Protein AF-A0A1L7NQ13-F1 (afdb_monomer_lite)

Organism: Pseudomonas putida (NCBI:txid303)

pLDDT: mean 78.04, std 18.19, range [37.75, 93.88]

Structure (mmCIF, N/CA/C/O backbone):
data_AF-A0A1L7NQ13-F1
#
_entry.id   AF-A0A1L7NQ13-F1
#
loop_
_atom_site.group_PDB
_atom_site.id
_atom_site.type_symbol
_atom_site.label_atom_id
_atom_site.label_alt_id
_atom_site.label_comp_id
_atom_site.label_asym_id
_atom_site.label_entity_id
_atom_site.label_seq_id
_atom_site.pdbx_PDB_ins_code
_atom_site.Cartn_x
_atom_site.Cartn_y
_atom_site.Cartn_z
_atom_site.occupancy
_atom_site.B_iso_or_equiv
_atom_site.auth_seq_id
_atom_site.auth_comp_id
_atom_site.auth_asym_id
_atom_site.auth_atom_id
_atom_site.pdbx_PDB_model_num
ATOM 1 N N . MET A 1 1 ? 0.784 -1.367 17.337 1.00 56.69 1 MET A N 1
ATOM 2 C CA . MET A 1 1 ? 1.179 -2.600 16.605 1.00 56.69 1 MET A CA 1
ATOM 3 C C . MET A 1 1 ? 1.516 -2.236 15.165 1.00 56.69 1 MET A C 1
ATOM 5 O O . MET A 1 1 ? 0.683 -1.662 14.476 1.00 56.69 1 MET A O 1
ATOM 9 N N . LYS A 1 2 ? 2.745 -2.516 14.724 1.00 49.97 2 LYS A N 1
ATOM 10 C CA . LYS A 1 2 ? 3.232 -2.277 13.360 1.00 49.97 2 LYS A CA 1
ATOM 11 C C . LYS A 1 2 ? 3.310 -3.616 12.632 1.00 49.97 2 LYS A C 1
ATOM 13 O O . LYS A 1 2 ? 3.908 -4.554 13.156 1.00 49.97 2 LYS A O 1
ATOM 18 N N . ILE A 1 3 ? 2.688 -3.719 11.461 1.00 56.12 3 ILE A N 1
ATOM 19 C CA . ILE A 1 3 ? 2.759 -4.917 10.623 1.00 56.12 3 ILE A CA 1
ATOM 20 C C . ILE A 1 3 ? 3.584 -4.559 9.387 1.00 56.12 3 ILE A C 1
ATOM 22 O O . ILE A 1 3 ? 3.228 -3.651 8.637 1.00 56.12 3 ILE A O 1
ATOM 26 N N . ILE A 1 4 ? 4.719 -5.235 9.219 1.00 54.50 4 ILE A N 1
ATOM 27 C CA . ILE A 1 4 ? 5.651 -5.012 8.110 1.00 54.50 4 ILE A CA 1
ATOM 28 C C . ILE A 1 4 ? 5.517 -6.185 7.147 1.00 54.50 4 ILE A C 1
ATOM 30 O O . ILE A 1 4 ? 5.683 -7.334 7.566 1.00 54.50 4 ILE A O 1
ATOM 34 N N . PHE A 1 5 ? 5.228 -5.892 5.882 1.00 51.22 5 PHE A N 1
ATOM 35 C CA . PHE A 1 5 ? 5.173 -6.878 4.811 1.00 51.22 5 PHE A CA 1
ATOM 36 C C . PHE A 1 5 ? 6.361 -6.672 3.876 1.00 51.22 5 PHE A C 1
ATOM 38 O O . PHE A 1 5 ? 6.572 -5.579 3.361 1.00 51.22 5 PHE A O 1
ATOM 45 N N . ASP A 1 6 ? 7.137 -7.732 3.685 1.00 49.09 6 ASP A N 1
ATOM 46 C CA . ASP A 1 6 ? 8.403 -7.718 2.942 1.00 49.09 6 ASP A CA 1
ATOM 47 C C . ASP A 1 6 ? 8.366 -8.737 1.792 1.00 49.09 6 ASP A C 1
ATOM 49 O O . ASP A 1 6 ? 9.180 -9.657 1.740 1.00 49.09 6 ASP A O 1
ATOM 53 N N . GLY A 1 7 ? 7.306 -8.677 0.970 1.00 43.16 7 GLY A N 1
ATOM 54 C CA . GLY A 1 7 ? 7.036 -9.545 -0.196 1.00 43.16 7 GLY A CA 1
ATOM 55 C C . GLY A 1 7 ? 6.791 -11.041 0.093 1.00 43.16 7 GLY A C 1
ATOM 56 O O . GLY A 1 7 ? 5.962 -11.678 -0.543 1.00 43.16 7 GLY A O 1
ATOM 57 N N . THR A 1 8 ? 7.464 -11.604 1.094 1.00 37.75 8 THR A N 1
ATOM 58 C CA . THR A 1 8 ? 7.494 -13.024 1.481 1.00 37.75 8 THR A CA 1
ATOM 59 C C . THR A 1 8 ? 7.168 -13.240 2.958 1.00 37.75 8 THR A C 1
ATOM 61 O O . THR A 1 8 ? 6.809 -14.344 3.367 1.00 37.75 8 THR A O 1
ATOM 64 N N . HIS A 1 9 ? 7.265 -12.192 3.781 1.00 45.12 9 HIS A N 1
ATOM 65 C CA . HIS A 1 9 ? 7.131 -12.296 5.230 1.00 45.12 9 HIS A CA 1
ATOM 66 C C . HIS A 1 9 ? 6.214 -11.216 5.801 1.00 45.12 9 HIS A C 1
ATOM 68 O O . HIS A 1 9 ? 6.361 -10.035 5.497 1.00 45.12 9 HIS A O 1
ATOM 74 N N . VAL A 1 10 ? 5.315 -11.634 6.696 1.00 51.03 10 VAL A N 1
ATOM 75 C CA . VAL A 1 10 ? 4.546 -10.748 7.577 1.00 51.03 10 VAL A CA 1
ATOM 76 C C . VAL A 1 10 ? 5.259 -10.696 8.925 1.00 51.03 10 VAL A C 1
ATOM 78 O O . VAL A 1 10 ? 5.390 -11.724 9.593 1.00 51.03 10 VAL A O 1
ATOM 81 N N . ARG A 1 11 ? 5.742 -9.523 9.341 1.00 56.38 11 ARG A N 1
ATOM 82 C CA . ARG A 1 11 ? 6.351 -9.316 10.664 1.00 56.38 11 ARG A CA 1
ATOM 83 C C . ARG A 1 11 ? 5.426 -8.463 11.526 1.00 56.38 11 ARG A C 1
ATOM 85 O O . ARG A 1 11 ? 5.058 -7.358 11.138 1.00 56.38 11 ARG A O 1
ATOM 92 N N . HIS A 1 12 ? 5.084 -8.958 12.713 1.00 54.91 12 HIS A N 1
ATOM 93 C CA . HIS A 1 12 ? 4.284 -8.230 13.695 1.00 54.91 12 HIS A CA 1
ATOM 94 C C . HIS A 1 12 ? 5.189 -7.648 14.785 1.00 54.91 12 HIS A C 1
ATOM 96 O O . HIS A 1 12 ? 5.801 -8.384 15.558 1.00 54.91 12 HIS A O 1
ATOM 102 N N . VAL A 1 13 ? 5.244 -6.322 14.880 1.00 57.75 13 VAL A N 1
ATOM 103 C CA . VAL A 1 13 ? 5.938 -5.606 15.955 1.00 57.75 13 VAL A CA 1
ATOM 104 C C . VAL A 1 13 ? 4.882 -5.020 16.894 1.00 57.75 13 VAL A C 1
ATOM 106 O O . VAL A 1 13 ? 4.166 -4.077 16.551 1.00 57.75 13 VAL A O 1
ATOM 109 N N . GLY A 1 14 ? 4.725 -5.630 18.067 1.00 53.88 14 GLY A N 1
ATOM 110 C CA . GLY A 1 14 ? 3.921 -5.076 19.160 1.00 53.88 14 GLY A CA 1
ATOM 111 C C . GLY A 1 14 ? 4.776 -4.243 20.115 1.00 53.88 14 GLY A C 1
ATOM 112 O O . GLY A 1 14 ? 6.001 -4.256 20.020 1.00 53.88 14 GLY A O 1
ATOM 113 N N . ASP A 1 15 ? 4.140 -3.602 21.096 1.00 48.09 15 ASP A N 1
ATOM 114 C CA . ASP A 1 15 ? 4.805 -2.735 22.091 1.00 48.09 15 ASP A CA 1
ATOM 115 C C . ASP A 1 15 ? 5.790 -3.486 23.016 1.00 48.09 15 ASP A C 1
ATOM 117 O O . ASP A 1 15 ? 6.485 -2.881 23.822 1.00 48.09 15 ASP A O 1
ATOM 121 N N . LYS A 1 16 ? 5.871 -4.821 22.899 1.00 50.88 16 LYS A N 1
ATOM 122 C CA . LYS A 1 16 ? 6.767 -5.706 23.664 1.00 50.88 16 LYS A CA 1
ATOM 123 C C . LYS A 1 16 ? 7.814 -6.430 22.796 1.00 50.88 16 LYS A C 1
ATOM 125 O O . LYS A 1 16 ? 8.285 -7.495 23.180 1.00 50.88 16 LYS A O 1
ATOM 130 N N . GLY A 1 17 ? 8.166 -5.888 21.627 1.00 46.59 17 GLY A N 1
ATOM 131 C CA . GLY A 1 17 ? 9.194 -6.456 20.742 1.00 46.59 17 GLY A CA 1
ATOM 132 C C . GLY A 1 17 ? 8.671 -7.474 19.712 1.00 46.59 17 GLY A C 1
ATOM 133 O O . GLY A 1 17 ? 7.453 -7.656 19.577 1.00 46.59 17 GLY A O 1
ATOM 134 N N . PRO A 1 18 ? 9.571 -8.107 18.929 1.00 44.25 18 PRO A N 1
ATOM 135 C CA . PRO A 1 18 ? 9.199 -9.016 17.849 1.00 44.25 18 PRO A CA 1
ATOM 136 C C . PRO A 1 18 ? 8.619 -10.307 18.433 1.00 44.25 18 PRO A C 1
ATOM 138 O O . PRO A 1 18 ? 9.339 -11.178 18.917 1.00 44.25 18 PRO A O 1
ATOM 141 N N . ARG A 1 19 ? 7.292 -10.449 18.381 1.00 48.25 19 ARG A N 1
ATOM 142 C CA . ARG A 1 19 ? 6.660 -11.750 18.611 1.00 48.25 19 ARG A CA 1
ATOM 143 C C . ARG A 1 19 ? 6.949 -12.588 17.369 1.00 48.25 19 ARG A C 1
ATOM 145 O O . ARG A 1 19 ? 6.665 -12.139 16.262 1.00 48.25 19 ARG A O 1
ATOM 152 N N . GLY A 1 20 ? 7.596 -13.740 17.559 1.00 43.47 20 GLY A N 1
ATOM 153 C CA . GLY A 1 20 ? 8.048 -14.626 16.482 1.00 43.47 20 GLY A CA 1
ATOM 154 C C . GLY A 1 20 ? 6.932 -15.084 15.536 1.00 43.47 20 GLY A C 1
ATOM 155 O O . GLY A 1 20 ? 5.787 -14.654 15.659 1.00 43.47 20 GLY A O 1
ATOM 156 N N . LYS A 1 21 ? 7.277 -15.979 14.594 1.00 42.53 21 LYS A N 1
ATOM 157 C CA . LYS A 1 21 ? 6.385 -16.609 13.594 1.00 42.53 21 LYS A CA 1
ATOM 158 C C . LYS A 1 21 ? 5.265 -17.439 14.251 1.00 42.53 21 LYS A C 1
ATOM 160 O O . LYS A 1 21 ? 5.200 -18.653 14.116 1.00 42.53 21 LYS A O 1
ATOM 165 N N . LEU A 1 22 ? 4.388 -16.795 15.001 1.00 41.97 22 LEU A N 1
ATOM 166 C CA . LEU A 1 22 ? 3.172 -17.364 15.538 1.00 41.97 22 LEU A CA 1
ATOM 167 C C . LEU A 1 22 ? 2.067 -17.037 14.548 1.00 41.97 22 LEU A C 1
ATOM 169 O O . LEU A 1 22 ? 1.908 -15.886 14.142 1.00 41.97 22 LEU A O 1
ATOM 173 N N . ARG A 1 23 ? 1.281 -18.059 14.204 1.00 43.44 23 ARG A N 1
ATOM 174 C CA . ARG A 1 23 ? -0.083 -17.931 13.682 1.00 43.44 23 ARG A CA 1
ATOM 175 C C . ARG A 1 23 ? -0.944 -17.237 14.749 1.00 43.44 23 ARG A C 1
ATOM 177 O O . ARG A 1 23 ? -1.833 -17.845 15.333 1.00 43.44 23 ARG A O 1
ATOM 184 N N . ALA A 1 24 ? -0.596 -16.003 15.107 1.00 46.22 24 ALA A N 1
ATOM 185 C CA . ALA A 1 24 ? -1.364 -15.193 16.024 1.00 46.22 24 ALA A CA 1
ATOM 186 C C . ALA A 1 24 ? -2.740 -15.026 15.386 1.00 46.22 24 ALA A C 1
ATOM 188 O O . ALA A 1 24 ? -2.822 -14.692 14.201 1.00 46.22 24 ALA A O 1
ATOM 189 N N . GLN A 1 25 ? -3.800 -15.307 16.149 1.00 50.31 25 GLN A N 1
ATOM 190 C CA . GLN A 1 25 ? -5.154 -14.981 15.717 1.00 50.31 25 GLN A CA 1
ATOM 191 C C . GLN A 1 25 ? -5.137 -13.535 15.229 1.00 50.31 25 GLN A C 1
ATOM 193 O O . GLN A 1 25 ? -4.728 -12.628 15.961 1.00 50.31 25 GLN A O 1
ATOM 198 N N . LEU A 1 26 ? -5.472 -13.357 13.951 1.00 58.09 26 LEU A N 1
ATOM 199 C CA . LEU A 1 26 ? -5.454 -12.048 13.322 1.00 58.09 26 LEU A CA 1
ATOM 200 C C . LEU A 1 26 ? -6.361 -11.124 14.145 1.00 58.09 26 LEU A C 1
ATOM 202 O O . LEU A 1 26 ? -7.425 -11.570 14.584 1.00 58.09 26 LEU A O 1
ATOM 206 N N . PRO A 1 27 ? -5.959 -9.869 14.405 1.00 61.91 27 PRO A N 1
ATOM 207 C CA . PRO A 1 27 ? -6.759 -8.984 15.233 1.00 61.91 27 PRO A CA 1
ATOM 208 C C . PRO A 1 27 ? -8.160 -8.812 14.624 1.00 61.91 27 PRO A C 1
ATOM 210 O O . PRO A 1 27 ? -8.319 -8.167 13.588 1.00 61.91 27 PRO A O 1
ATOM 213 N N . ASN A 1 28 ? -9.180 -9.368 15.286 1.00 67.62 28 ASN A N 1
ATOM 214 C CA . ASN A 1 28 ? -10.591 -9.115 14.963 1.00 67.62 28 ASN A CA 1
ATOM 215 C C . ASN A 1 28 ? -11.071 -7.757 15.491 1.00 67.62 28 ASN A C 1
ATOM 217 O O . ASN A 1 28 ? -12.181 -7.323 15.186 1.00 67.62 28 ASN A O 1
ATOM 221 N N . LYS A 1 29 ? -10.240 -7.070 16.286 1.00 80.56 29 LYS A N 1
ATOM 222 C CA . LYS A 1 29 ? -10.518 -5.714 16.746 1.00 80.56 29 LYS A CA 1
ATOM 223 C C . LYS A 1 29 ? -10.552 -4.784 15.535 1.00 80.56 29 LYS A C 1
ATOM 225 O O . LYS A 1 29 ? -9.568 -4.679 14.805 1.00 80.56 29 LYS A O 1
ATOM 230 N N . ARG A 1 30 ? -11.681 -4.102 15.351 1.00 88.50 30 ARG A N 1
ATOM 231 C CA . ARG A 1 30 ? -11.813 -3.050 14.345 1.00 88.50 30 ARG A CA 1
ATOM 232 C C . ARG A 1 30 ? -11.109 -1.799 14.856 1.00 88.50 30 ARG A C 1
ATOM 234 O O . ARG A 1 30 ? -11.379 -1.349 15.967 1.00 88.50 30 ARG A O 1
ATOM 241 N N . VAL A 1 31 ? -10.182 -1.280 14.064 1.00 87.31 31 VAL A N 1
ATOM 242 C CA . VAL A 1 31 ? -9.331 -0.127 14.395 1.00 87.31 31 VAL A CA 1
ATOM 243 C C . VAL A 1 31 ? -9.135 0.737 13.154 1.00 87.31 31 VAL A C 1
ATOM 245 O O . VAL A 1 31 ? -9.479 0.315 12.045 1.00 87.31 31 VAL A O 1
ATOM 248 N N . ALA A 1 32 ? -8.623 1.952 13.335 1.00 88.69 32 ALA A N 1
ATOM 249 C CA . ALA A 1 32 ? -8.221 2.784 12.209 1.00 88.69 32 ALA A CA 1
ATOM 250 C C . ALA A 1 32 ? -6.882 2.275 11.660 1.00 88.69 32 ALA A C 1
ATOM 252 O O . ALA A 1 32 ? -6.009 1.848 12.423 1.00 88.69 32 ALA A O 1
ATOM 253 N N . TRP A 1 33 ? -6.709 2.330 10.342 1.00 90.44 33 TRP A N 1
ATOM 254 C CA . TRP A 1 33 ? -5.486 1.874 9.687 1.00 90.44 33 TRP A CA 1
ATOM 255 C C . TRP A 1 33 ? -4.884 2.975 8.833 1.00 90.44 33 TRP A C 1
ATOM 257 O O . TRP A 1 33 ? -5.587 3.754 8.196 1.00 90.44 33 TRP A O 1
ATOM 267 N N . THR A 1 34 ? -3.560 3.000 8.804 1.00 90.75 34 THR A N 1
ATOM 268 C CA . THR A 1 34 ? -2.774 3.800 7.866 1.00 90.75 34 THR A CA 1
ATOM 269 C C . THR A 1 34 ? -1.747 2.905 7.202 1.00 90.75 34 THR A C 1
ATOM 271 O O . THR A 1 34 ? -1.203 2.012 7.861 1.00 90.75 34 THR A O 1
ATOM 274 N N . ALA A 1 35 ? -1.442 3.158 5.939 1.00 89.81 35 ALA A N 1
ATOM 275 C CA . ALA A 1 35 ? -0.440 2.414 5.214 1.00 89.81 35 ALA A CA 1
ATOM 276 C C . ALA A 1 35 ? 0.341 3.273 4.227 1.00 89.81 35 ALA A C 1
ATOM 278 O O . ALA A 1 35 ? -0.160 4.272 3.717 1.00 89.81 35 ALA A O 1
ATOM 279 N N . VAL A 1 36 ? 1.560 2.825 3.957 1.00 91.88 36 VAL A N 1
ATOM 280 C CA . VAL A 1 36 ? 2.427 3.346 2.899 1.00 91.88 36 VAL A CA 1
ATOM 281 C C . VAL A 1 36 ? 2.746 2.178 1.981 1.00 91.88 36 VAL A C 1
ATOM 283 O O . VAL A 1 36 ? 3.144 1.120 2.477 1.00 91.88 36 VAL A O 1
ATOM 286 N N . VAL A 1 37 ? 2.545 2.356 0.679 1.00 92.25 37 VAL A N 1
ATOM 287 C CA . VAL A 1 37 ? 2.839 1.377 -0.375 1.00 92.25 37 VAL A CA 1
ATOM 288 C C . VAL A 1 37 ? 3.889 1.962 -1.293 1.00 92.25 37 VAL A C 1
ATOM 290 O O . VAL A 1 37 ? 3.744 3.098 -1.723 1.00 92.25 37 VAL A O 1
ATOM 293 N N . GL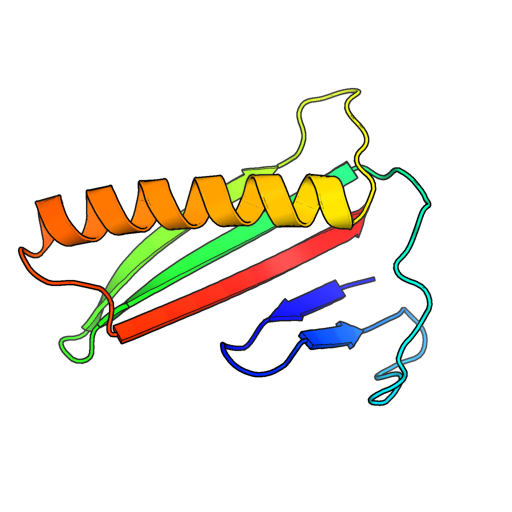N A 1 38 ? 4.905 1.178 -1.626 1.00 91.88 38 GLN A N 1
ATOM 294 C CA . GLN A 1 38 ? 5.967 1.555 -2.538 1.00 91.88 38 GLN A CA 1
ATOM 295 C C . GLN A 1 38 ? 6.215 0.438 -3.553 1.00 91.88 38 GLN A C 1
ATOM 297 O O . GLN A 1 38 ? 6.477 -0.707 -3.178 1.00 91.88 38 GLN A O 1
ATOM 302 N N . LEU A 1 39 ? 6.157 0.785 -4.834 1.00 91.00 39 LEU A N 1
ATOM 303 C CA . LEU A 1 39 ? 6.512 -0.075 -5.961 1.00 91.00 39 LEU A CA 1
ATOM 304 C C . LEU A 1 39 ? 7.873 0.355 -6.486 1.00 91.00 39 LEU A C 1
ATOM 306 O O . LEU A 1 39 ? 8.134 1.557 -6.560 1.00 91.00 39 LEU A O 1
ATOM 310 N N . LYS A 1 40 ? 8.729 -0.612 -6.823 1.00 90.00 40 LYS A N 1
ATOM 311 C CA . LYS A 1 40 ? 10.050 -0.360 -7.412 1.00 90.00 40 LYS A CA 1
ATOM 312 C C . LYS A 1 40 ? 10.384 -1.371 -8.493 1.00 90.00 40 LYS A C 1
ATOM 314 O O . LYS A 1 40 ? 10.012 -2.539 -8.363 1.00 90.00 40 LYS A O 1
ATOM 319 N N . ASP A 1 41 ? 11.159 -0.935 -9.476 1.00 89.31 41 ASP A N 1
ATOM 320 C CA . ASP A 1 41 ? 11.858 -1.807 -10.420 1.00 89.31 41 ASP A CA 1
ATOM 321 C C . ASP A 1 41 ? 13.383 -1.807 -10.183 1.00 89.31 41 ASP A C 1
ATOM 323 O O . ASP A 1 41 ? 13.920 -1.046 -9.369 1.00 89.31 41 ASP A O 1
ATOM 327 N N . GLY A 1 42 ? 14.092 -2.686 -10.888 1.00 84.31 42 GLY A N 1
ATOM 328 C CA . GLY A 1 42 ? 15.548 -2.799 -10.874 1.00 84.31 42 GLY A CA 1
ATOM 329 C C . GLY A 1 42 ? 16.275 -1.679 -11.625 1.00 84.31 42 GLY A C 1
ATOM 330 O O . GLY A 1 42 ? 17.494 -1.570 -11.503 1.00 84.31 42 GLY A O 1
ATOM 331 N N . ALA A 1 43 ? 15.552 -0.835 -12.367 1.00 87.31 43 ALA A N 1
ATOM 332 C CA . ALA A 1 43 ? 16.094 0.352 -13.026 1.00 87.31 43 ALA A CA 1
ATOM 333 C C . ALA A 1 43 ? 16.131 1.580 -12.094 1.00 87.31 43 ALA A C 1
ATOM 335 O O . ALA A 1 43 ? 16.750 2.590 -12.429 1.00 87.31 43 ALA A O 1
ATOM 336 N N . GLY A 1 44 ? 15.513 1.487 -10.911 1.00 87.12 44 GLY A N 1
ATOM 337 C CA . GLY A 1 44 ? 15.457 2.556 -9.916 1.00 87.12 44 GLY A CA 1
ATOM 338 C C . GLY A 1 44 ? 14.203 3.427 -10.007 1.00 87.12 44 GLY A C 1
ATOM 339 O O . GLY A 1 44 ? 14.104 4.409 -9.267 1.00 87.12 44 GLY A O 1
ATOM 340 N N . ASN A 1 45 ? 13.236 3.075 -10.857 1.00 89.81 45 ASN A N 1
ATOM 341 C CA . ASN A 1 45 ? 11.932 3.723 -10.874 1.00 89.81 45 ASN A CA 1
ATOM 342 C C . ASN A 1 45 ? 11.144 3.319 -9.631 1.00 89.81 45 ASN A C 1
ATOM 344 O O . ASN A 1 45 ? 11.164 2.161 -9.202 1.00 89.81 45 ASN A O 1
ATOM 348 N N . ALA A 1 46 ? 10.440 4.282 -9.043 1.00 90.12 46 ALA A N 1
ATOM 349 C CA . ALA A 1 46 ? 9.661 4.055 -7.841 1.00 90.12 46 ALA A CA 1
ATOM 350 C C . ALA A 1 46 ? 8.389 4.901 -7.827 1.00 90.12 46 ALA A C 1
ATOM 352 O O . ALA A 1 46 ? 8.403 6.073 -8.199 1.00 90.12 46 ALA A O 1
ATOM 353 N N . THR A 1 47 ? 7.304 4.327 -7.317 1.00 91.62 47 THR A N 1
ATOM 354 C CA . THR A 1 47 ? 6.060 5.057 -7.040 1.00 91.62 47 THR A CA 1
ATOM 355 C C . THR A 1 47 ? 5.588 4.722 -5.638 1.00 91.62 47 THR A C 1
ATOM 357 O O . THR A 1 47 ? 5.715 3.583 -5.187 1.00 91.62 47 THR A O 1
ATOM 360 N N . GLU A 1 48 ? 5.063 5.717 -4.931 1.00 92.69 48 GLU A N 1
ATOM 361 C CA . GLU A 1 48 ? 4.592 5.578 -3.558 1.00 92.69 48 GLU A CA 1
ATOM 362 C C . GLU A 1 48 ? 3.161 6.101 -3.422 1.00 92.69 48 GLU A C 1
ATOM 364 O O . GLU A 1 48 ? 2.806 7.118 -4.017 1.00 92.69 48 GLU A O 1
ATOM 369 N N . ALA A 1 49 ? 2.351 5.420 -2.613 1.00 93.44 49 ALA A N 1
ATOM 370 C CA . ALA A 1 49 ? 1.028 5.880 -2.222 1.00 93.44 49 ALA A CA 1
ATOM 371 C C . ALA A 1 49 ? 0.816 5.740 -0.714 1.00 93.44 49 ALA A C 1
ATOM 373 O O . ALA A 1 49 ? 1.179 4.738 -0.092 1.00 93.44 49 ALA A O 1
ATOM 374 N N . ASN A 1 50 ? 0.156 6.745 -0.144 1.00 93.88 50 ASN A N 1
ATOM 375 C CA . ASN A 1 50 ? -0.293 6.743 1.239 1.00 93.88 50 ASN A CA 1
ATOM 376 C C . ASN A 1 50 ? -1.789 6.439 1.285 1.00 93.88 50 ASN A C 1
ATOM 378 O O . ASN A 1 50 ? -2.578 7.046 0.564 1.00 93.88 50 ASN A O 1
ATOM 382 N N . TRP A 1 51 ? -2.185 5.525 2.163 1.00 93.69 51 TRP A N 1
ATOM 383 C CA . TRP A 1 51 ? -3.576 5.140 2.364 1.00 93.69 51 TRP A CA 1
ATOM 384 C C . TRP A 1 51 ? -3.955 5.233 3.838 1.00 93.69 51 TRP A C 1
ATOM 386 O O . TRP A 1 51 ? -3.152 4.964 4.733 1.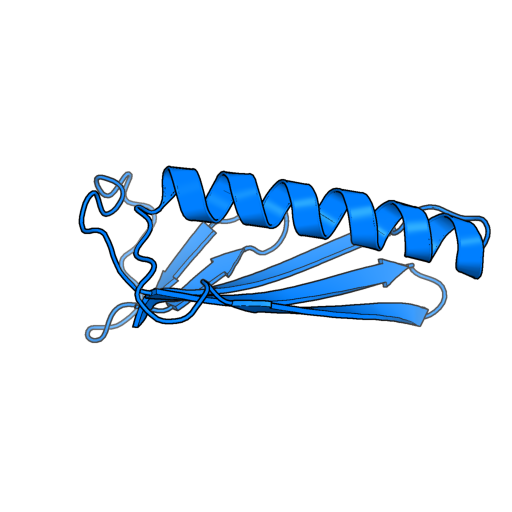00 93.69 51 TRP A O 1
ATOM 396 N N . SER A 1 52 ? -5.202 5.598 4.112 1.00 92.81 52 SER A N 1
ATOM 397 C CA . SER A 1 52 ? -5.761 5.535 5.458 1.00 92.81 52 SER A CA 1
ATOM 398 C C . SER A 1 52 ? -7.254 5.249 5.416 1.00 92.81 52 SER A C 1
ATOM 400 O O . SER A 1 52 ? -7.933 5.583 4.444 1.00 92.81 52 SER A O 1
ATOM 402 N N . THR A 1 53 ? -7.768 4.634 6.478 1.00 92.00 53 THR A N 1
ATOM 403 C CA . THR A 1 53 ? -9.213 4.511 6.695 1.00 92.00 53 THR A CA 1
ATOM 404 C C . THR A 1 53 ? -9.850 5.892 6.793 1.00 92.00 53 THR A C 1
ATOM 406 O O . THR A 1 53 ? -9.273 6.791 7.410 1.00 92.00 53 THR A O 1
ATOM 409 N N . GLN A 1 54 ? -11.055 6.053 6.242 1.00 91.12 54 GLN A N 1
ATOM 410 C CA . GLN A 1 54 ? -11.776 7.323 6.327 1.00 91.12 54 GLN A CA 1
ATOM 411 C C . GLN A 1 54 ? -12.083 7.703 7.790 1.00 91.12 54 GLN A C 1
ATOM 413 O O . GLN A 1 54 ? -12.189 6.819 8.648 1.00 91.12 54 GLN A O 1
ATOM 418 N N . PRO A 1 55 ? -12.251 9.002 8.104 1.00 89.88 55 PRO A N 1
ATOM 419 C CA . PRO A 1 55 ? -12.646 9.437 9.441 1.00 89.88 55 PRO A CA 1
ATOM 420 C C . PRO A 1 55 ? -13.913 8.716 9.926 1.00 89.88 55 PRO A C 1
ATOM 422 O O . PRO A 1 55 ? -14.911 8.653 9.215 1.00 89.88 55 PRO A O 1
ATOM 425 N N . GLY A 1 56 ? -13.870 8.146 11.134 1.00 88.38 56 GLY A N 1
ATOM 426 C CA . GLY A 1 56 ? -14.982 7.377 11.714 1.00 88.38 56 GLY A CA 1
ATOM 427 C C . GLY A 1 56 ? -15.105 5.929 11.220 1.00 88.38 56 GLY A C 1
ATOM 428 O O . GLY A 1 56 ? -15.891 5.161 11.773 1.00 88.38 56 GLY A O 1
ATOM 429 N N . GLN A 1 57 ? -14.305 5.516 10.235 1.00 90.25 57 GLN A N 1
ATOM 430 C CA . GLN A 1 57 ? -14.279 4.143 9.745 1.00 90.25 57 GLN A CA 1
ATOM 431 C C . GLN A 1 57 ? -13.278 3.300 10.542 1.00 90.25 57 GLN A C 1
ATOM 433 O O . GLN A 1 57 ? -12.138 3.697 10.777 1.00 90.25 57 GLN A O 1
ATOM 438 N N . SER A 1 58 ? -13.695 2.095 10.925 1.00 90.75 58 SER A N 1
ATOM 439 C CA . SER A 1 58 ? -12.824 1.098 11.545 1.00 90.75 58 SER A CA 1
ATOM 440 C C . SER A 1 58 ? -12.907 -0.210 10.773 1.00 90.75 58 SER A C 1
ATOM 442 O O . SER A 1 58 ? -13.989 -0.633 10.355 1.00 90.75 58 SER A O 1
ATOM 444 N N . MET A 1 59 ? -11.758 -0.849 10.578 1.00 90.25 59 MET A N 1
ATOM 445 C CA . MET A 1 59 ? -11.637 -2.096 9.830 1.00 90.25 59 MET A CA 1
ATOM 446 C C . MET A 1 59 ? -10.943 -3.148 10.684 1.00 90.25 59 MET A C 1
ATOM 448 O O . MET A 1 59 ? -10.032 -2.840 11.460 1.00 90.25 59 MET A O 1
ATOM 452 N N . ASN A 1 60 ? -11.363 -4.400 10.547 1.00 89.06 60 ASN A N 1
ATOM 453 C CA . ASN A 1 60 ? -10.550 -5.518 11.000 1.00 89.06 60 ASN A CA 1
ATOM 454 C C . ASN A 1 60 ? -9.350 -5.706 10.052 1.00 89.06 60 ASN A C 1
ATOM 456 O O . ASN A 1 60 ? -9.258 -5.093 8.987 1.00 89.06 60 ASN A O 1
ATOM 460 N N . TYR A 1 61 ? -8.409 -6.562 10.440 1.00 83.75 61 TYR A N 1
ATOM 461 C CA . TYR A 1 61 ? -7.206 -6.781 9.641 1.00 83.75 61 TYR A CA 1
ATOM 462 C C . TYR A 1 61 ? -7.486 -7.330 8.228 1.00 83.75 61 TYR A C 1
ATOM 464 O O . TYR A 1 61 ? -6.777 -6.969 7.294 1.00 83.75 61 TYR A O 1
ATOM 472 N N . LEU A 1 62 ? -8.493 -8.193 8.047 1.00 86.50 62 LEU A N 1
ATOM 473 C CA . LEU A 1 62 ? -8.800 -8.786 6.739 1.00 86.50 62 LEU A CA 1
ATOM 474 C C . LEU A 1 62 ? -9.388 -7.753 5.775 1.00 86.50 62 LEU A C 1
ATOM 476 O O . LEU A 1 62 ? -8.986 -7.709 4.616 1.00 86.50 62 LEU A O 1
ATOM 480 N N . GLU A 1 63 ? -10.279 -6.897 6.271 1.00 89.62 63 GLU A N 1
ATOM 481 C CA . GLU A 1 63 ? -10.834 -5.764 5.527 1.00 89.62 63 GLU A CA 1
ATOM 482 C C . GLU A 1 63 ? -9.724 -4.784 5.130 1.00 89.62 63 GLU A C 1
ATOM 484 O O . GLU A 1 63 ? -9.608 -4.419 3.962 1.00 89.62 63 GLU A O 1
ATOM 489 N N . ALA A 1 64 ? -8.852 -4.422 6.078 1.00 88.88 64 ALA A N 1
ATOM 490 C CA . ALA A 1 64 ? -7.728 -3.532 5.806 1.00 88.88 64 ALA A CA 1
ATOM 491 C C . ALA A 1 64 ? -6.744 -4.154 4.801 1.00 88.88 64 ALA A C 1
ATOM 493 O O . ALA A 1 64 ? -6.281 -3.475 3.892 1.00 88.88 64 ALA A O 1
ATOM 494 N N . LYS A 1 65 ? -6.460 -5.458 4.911 1.00 87.06 65 LYS A N 1
ATOM 495 C CA . LYS A 1 65 ? -5.627 -6.190 3.949 1.00 87.06 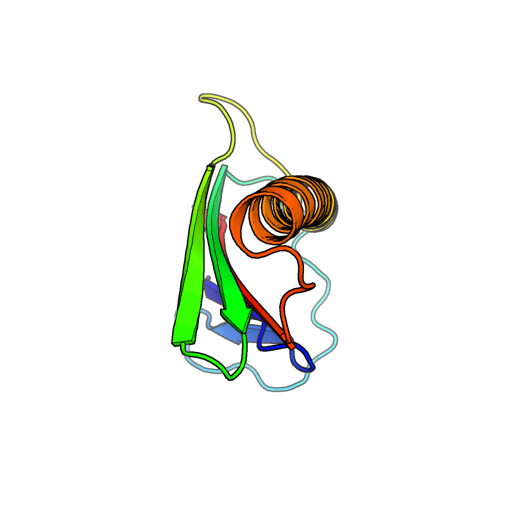65 LYS A CA 1
ATOM 496 C C . LYS A 1 65 ? -6.245 -6.164 2.548 1.00 87.06 65 LYS A C 1
ATOM 498 O O . LYS A 1 65 ? -5.528 -5.894 1.595 1.00 87.06 65 LYS A O 1
ATOM 503 N N . ALA A 1 66 ? -7.545 -6.429 2.412 1.00 90.00 66 ALA A N 1
ATOM 504 C CA . ALA A 1 66 ? -8.224 -6.403 1.116 1.00 90.00 66 ALA A CA 1
ATOM 505 C C . ALA A 1 66 ? -8.179 -5.006 0.474 1.00 90.00 66 ALA A C 1
ATOM 507 O O . ALA A 1 66 ? -7.833 -4.887 -0.699 1.00 90.00 66 ALA A O 1
ATOM 508 N N . ALA A 1 67 ? -8.436 -3.953 1.258 1.00 91.38 67 ALA A N 1
ATOM 509 C CA . ALA A 1 67 ? -8.306 -2.573 0.794 1.00 91.38 67 ALA A CA 1
ATOM 510 C C . ALA A 1 67 ? -6.875 -2.258 0.323 1.00 91.38 67 ALA A C 1
ATOM 512 O O . ALA A 1 67 ? -6.693 -1.61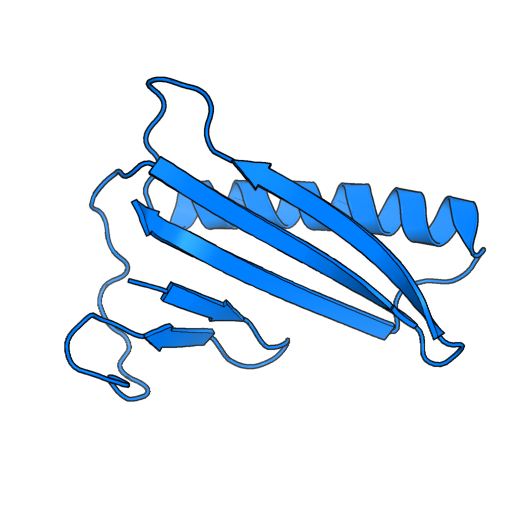2 -0.703 1.00 91.38 67 ALA A O 1
ATOM 513 N N . MET A 1 68 ? -5.861 -2.765 1.029 1.00 90.25 68 MET A N 1
ATOM 514 C CA . MET A 1 68 ? -4.463 -2.582 0.640 1.00 90.25 68 MET A CA 1
ATOM 515 C C . MET A 1 68 ? -4.103 -3.243 -0.686 1.00 90.25 68 MET A C 1
ATOM 517 O O . MET A 1 68 ? -3.368 -2.640 -1.460 1.00 90.25 68 MET A O 1
ATOM 521 N N . PHE A 1 69 ? -4.615 -4.442 -0.974 1.00 89.38 69 PHE A N 1
ATOM 522 C CA . PHE A 1 69 ? -4.386 -5.068 -2.281 1.00 89.38 69 PHE A CA 1
ATOM 523 C C . PHE A 1 69 ? -5.009 -4.254 -3.416 1.00 89.38 69 PHE A C 1
ATOM 525 O O . PHE A 1 69 ? -4.341 -4.032 -4.415 1.00 89.38 69 PHE A O 1
ATOM 532 N N . ALA A 1 70 ? -6.205 -3.693 -3.219 1.00 91.81 70 ALA A N 1
ATOM 533 C CA . ALA A 1 70 ? -6.801 -2.802 -4.213 1.00 91.81 70 ALA A CA 1
ATOM 534 C C . ALA A 1 70 ? -5.953 -1.535 -4.461 1.00 91.81 70 ALA A C 1
ATOM 536 O O . ALA A 1 70 ? -5.832 -1.086 -5.597 1.00 91.81 70 ALA A O 1
ATOM 537 N N . VAL A 1 71 ? -5.328 -0.974 -3.415 1.00 91.88 71 VAL A N 1
ATOM 538 C CA . VAL A 1 71 ? -4.386 0.154 -3.560 1.00 91.88 71 VAL A CA 1
ATOM 539 C C . VAL A 1 71 ? -3.133 -0.263 -4.333 1.00 91.88 71 VAL A C 1
ATOM 541 O O . VAL A 1 71 ? -2.655 0.501 -5.166 1.00 91.88 71 VAL A O 1
ATOM 544 N N . VAL A 1 72 ? -2.595 -1.457 -4.066 1.00 90.62 72 VAL A N 1
ATOM 545 C CA . VAL A 1 72 ? -1.429 -1.994 -4.787 1.00 90.62 72 VAL A CA 1
ATOM 546 C C . VAL A 1 72 ? -1.750 -2.196 -6.266 1.00 90.62 72 VAL A C 1
ATOM 548 O O . VAL A 1 72 ? -0.947 -1.786 -7.097 1.00 90.62 72 VAL A O 1
ATOM 551 N N . ASP A 1 73 ? -2.908 -2.768 -6.592 1.00 92.25 73 ASP A N 1
ATOM 552 C CA . ASP A 1 73 ? -3.319 -3.027 -7.976 1.00 92.25 73 ASP A CA 1
ATOM 553 C C . ASP A 1 73 ? -3.444 -1.721 -8.777 1.00 92.25 73 ASP A C 1
ATOM 555 O O . ASP A 1 73 ? -2.940 -1.616 -9.897 1.00 92.25 73 ASP A O 1
ATOM 559 N N . GLU A 1 74 ? -4.050 -0.692 -8.179 1.00 92.81 74 GLU A N 1
ATOM 560 C CA . GLU A 1 74 ? -4.147 0.636 -8.791 1.00 92.81 74 GLU A CA 1
ATOM 561 C C . GLU A 1 74 ? -2.761 1.269 -8.978 1.00 92.81 74 GLU A C 1
ATOM 563 O O . GLU A 1 74 ? -2.440 1.781 -10.051 1.00 92.81 74 GLU A O 1
ATOM 568 N N . LEU A 1 75 ? -1.900 1.188 -7.960 1.00 92.75 75 LEU A N 1
ATOM 569 C CA . LEU A 1 75 ? -0.545 1.730 -8.028 1.00 92.75 75 LEU A CA 1
ATOM 570 C C . LEU A 1 75 ? 0.310 0.995 -9.070 1.00 92.75 75 LEU A C 1
ATOM 572 O O . LEU A 1 75 ? 1.126 1.619 -9.743 1.00 92.75 75 LEU A O 1
ATOM 576 N N . GLN A 1 76 ? 0.104 -0.311 -9.239 1.00 91.31 76 GLN A N 1
ATOM 577 C CA . GLN A 1 76 ? 0.752 -1.114 -10.269 1.00 91.31 76 GLN A CA 1
ATOM 578 C C . GLN A 1 76 ? 0.295 -0.708 -11.667 1.00 91.31 76 GLN A C 1
ATOM 580 O O . GLN A 1 76 ? 1.134 -0.608 -12.562 1.00 91.31 76 GLN A O 1
ATOM 585 N N . ARG A 1 77 ? -1.001 -0.432 -11.858 1.00 93.12 77 ARG A N 1
ATOM 586 C CA . ARG A 1 77 ? -1.504 0.105 -13.127 1.00 93.12 77 ARG A CA 1
ATOM 587 C C . ARG A 1 77 ? -0.805 1.419 -13.471 1.00 93.12 77 ARG A C 1
ATOM 589 O O . ARG A 1 77 ? -0.239 1.529 -14.553 1.00 93.12 77 ARG A O 1
ATOM 596 N N . VAL A 1 78 ? -0.765 2.361 -12.527 1.00 92.19 78 VAL A N 1
ATOM 597 C CA . VAL A 1 78 ? -0.079 3.653 -12.704 1.00 92.19 78 VAL A CA 1
ATOM 598 C C . VAL A 1 78 ? 1.412 3.462 -12.994 1.00 92.19 78 VAL A C 1
ATOM 600 O O . VAL A 1 78 ? 1.962 4.131 -13.868 1.00 92.19 78 VAL A O 1
ATOM 603 N N . PHE A 1 79 ? 2.074 2.532 -12.299 1.00 91.31 79 PHE A N 1
ATOM 604 C CA . PHE A 1 79 ? 3.489 2.231 -12.515 1.00 91.31 79 PHE A CA 1
ATOM 605 C C . PHE A 1 79 ? 3.741 1.737 -13.947 1.00 91.31 79 PHE A C 1
ATOM 607 O O . PHE A 1 79 ? 4.633 2.243 -14.623 1.00 91.31 79 PHE A O 1
ATOM 614 N N . ILE A 1 80 ? 2.920 0.803 -14.438 1.00 91.69 80 ILE A N 1
ATOM 615 C CA . ILE A 1 80 ? 3.023 0.269 -15.803 1.00 91.69 80 ILE A CA 1
ATOM 616 C C . ILE A 1 80 ? 2.731 1.352 -16.839 1.00 91.69 80 ILE A C 1
ATOM 618 O O . ILE A 1 80 ? 3.458 1.461 -17.819 1.00 91.69 80 ILE A O 1
ATOM 622 N N . GLU A 1 81 ? 1.709 2.179 -16.628 1.00 93.06 81 GLU A N 1
ATOM 623 C CA . GLU A 1 81 ? 1.397 3.296 -17.527 1.00 93.06 81 GLU A CA 1
ATOM 624 C C . GLU A 1 81 ? 2.542 4.320 -17.594 1.00 93.06 81 GLU A C 1
ATOM 626 O O . GLU A 1 81 ? 2.805 4.885 -18.653 1.00 93.06 81 GLU A O 1
ATOM 631 N N . THR A 1 82 ? 3.252 4.531 -16.483 1.00 91.94 82 THR A N 1
ATOM 632 C CA . THR A 1 82 ? 4.337 5.520 -16.385 1.00 91.94 82 THR A CA 1
ATOM 633 C C . THR A 1 82 ? 5.662 4.998 -16.943 1.00 91.94 82 THR A C 1
ATOM 635 O O . THR A 1 82 ? 6.362 5.722 -17.649 1.00 91.94 82 THR A O 1
ATOM 638 N N . TYR A 1 83 ? 6.023 3.751 -16.629 1.00 89.81 83 TYR A N 1
ATOM 639 C CA . TYR A 1 83 ? 7.345 3.181 -16.925 1.00 89.81 83 TYR A CA 1
ATOM 640 C C . TYR A 1 83 ? 7.319 2.099 -18.014 1.00 89.81 83 TYR A C 1
ATOM 642 O O . TYR A 1 83 ? 8.364 1.560 -18.373 1.00 89.81 83 TYR A O 1
ATOM 650 N N . ASN A 1 84 ? 6.140 1.790 -18.563 1.00 87.06 84 ASN A N 1
ATOM 651 C CA . ASN A 1 84 ? 5.901 0.798 -19.618 1.00 87.06 84 ASN A CA 1
ATOM 652 C C . ASN A 1 84 ? 6.329 -0.644 -19.260 1.00 87.06 84 ASN A C 1
ATOM 654 O O . ASN A 1 84 ? 6.400 -1.517 -20.126 1.00 87.06 84 ASN A O 1
ATOM 658 N N . LEU A 1 85 ? 6.622 -0.895 -17.981 1.00 85.25 85 LEU A N 1
ATOM 659 C CA . LEU A 1 85 ? 7.076 -2.162 -17.413 1.00 85.25 85 LEU A CA 1
ATOM 660 C C . LEU A 1 85 ? 6.418 -2.380 -16.047 1.00 85.25 85 LEU A C 1
ATOM 662 O O . LEU A 1 85 ? 6.028 -1.432 -15.366 1.00 85.25 85 LEU A O 1
ATOM 666 N N . GLY A 1 86 ? 6.283 -3.646 -15.650 1.00 84.69 86 GLY A N 1
ATOM 667 C CA . GLY A 1 86 ? 5.786 -4.006 -14.324 1.00 84.69 86 GLY A CA 1
ATOM 668 C C . GLY A 1 86 ? 6.816 -3.736 -13.221 1.00 84.69 86 GLY A C 1
ATOM 669 O O . GLY A 1 86 ? 8.015 -3.777 -13.491 1.00 84.69 86 GLY A O 1
ATOM 670 N N . PRO A 1 87 ? 6.372 -3.488 -11.977 1.00 89.12 87 PRO A N 1
ATOM 671 C CA . PRO A 1 87 ? 7.275 -3.381 -10.838 1.00 89.12 87 PRO A CA 1
ATOM 672 C C . PRO A 1 87 ? 7.900 -4.747 -10.510 1.00 89.12 87 PRO A C 1
ATOM 674 O O . PRO A 1 87 ? 7.215 -5.770 -10.528 1.00 89.12 87 PRO A O 1
ATOM 677 N N . ASP A 1 88 ? 9.174 -4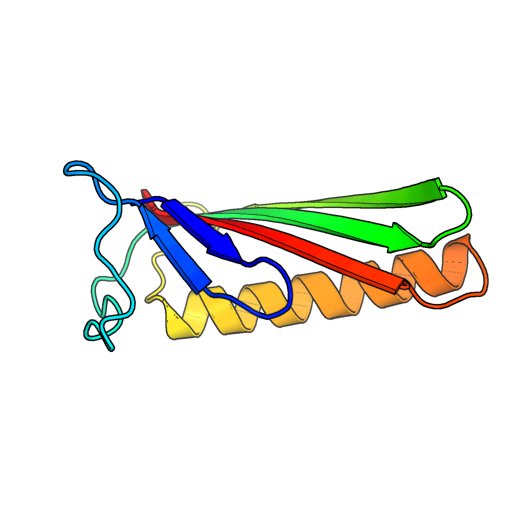.756 -10.117 1.00 88.94 88 ASP A N 1
ATOM 678 C CA . ASP A 1 88 ? 9.863 -5.970 -9.651 1.00 88.94 88 ASP A CA 1
ATOM 679 C C . ASP A 1 88 ? 9.544 -6.290 -8.186 1.00 88.94 88 ASP A C 1
ATOM 681 O O . ASP A 1 88 ? 9.666 -7.429 -7.731 1.00 88.94 88 ASP A O 1
ATOM 685 N N . SER A 1 89 ? 9.156 -5.274 -7.409 1.00 85.62 89 SER A N 1
ATOM 686 C CA . SER A 1 89 ? 8.865 -5.434 -5.988 1.00 85.62 89 SER A CA 1
ATOM 687 C C . SER A 1 89 ? 7.785 -4.482 -5.486 1.00 85.62 89 SER A C 1
ATOM 689 O O . SER A 1 89 ? 7.688 -3.325 -5.901 1.00 85.62 89 SER A O 1
ATOM 691 N N . VAL A 1 90 ? 7.008 -4.978 -4.522 1.00 86.62 90 VAL A N 1
ATOM 692 C CA . VAL A 1 90 ? 6.004 -4.220 -3.771 1.00 86.62 90 VAL A CA 1
ATOM 693 C C . VAL A 1 90 ? 6.368 -4.280 -2.294 1.00 86.62 90 VAL A C 1
ATOM 695 O O . VAL A 1 90 ? 6.452 -5.358 -1.703 1.00 86.62 90 VAL A O 1
ATOM 698 N N . HIS A 1 91 ? 6.535 -3.116 -1.681 1.00 86.44 91 HIS A N 1
ATOM 699 C CA . HIS A 1 91 ? 6.766 -2.969 -0.252 1.00 86.44 91 HIS A CA 1
ATOM 700 C C . HIS A 1 91 ? 5.605 -2.195 0.349 1.00 86.44 91 HIS A C 1
ATOM 702 O O . HIS A 1 91 ? 5.248 -1.132 -0.149 1.00 86.44 91 HIS A O 1
ATOM 708 N N . PHE A 1 92 ? 5.020 -2.683 1.440 1.00 84.62 92 PHE A N 1
ATOM 709 C CA . PHE A 1 92 ? 4.032 -1.890 2.157 1.00 84.62 92 PHE A CA 1
ATOM 710 C C . PHE A 1 92 ? 4.107 -2.092 3.663 1.00 84.62 92 PHE A C 1
ATOM 712 O O . PHE A 1 92 ? 4.420 -3.165 4.183 1.00 84.62 92 PHE A O 1
ATOM 719 N N . THR A 1 93 ? 3.807 -1.019 4.384 1.00 84.88 93 THR A N 1
ATOM 720 C CA . THR A 1 93 ? 3.743 -1.017 5.845 1.00 84.88 93 THR A CA 1
ATOM 721 C C . THR A 1 93 ? 2.351 -0.610 6.273 1.00 84.88 93 THR A C 1
ATOM 723 O O . THR A 1 93 ? 1.883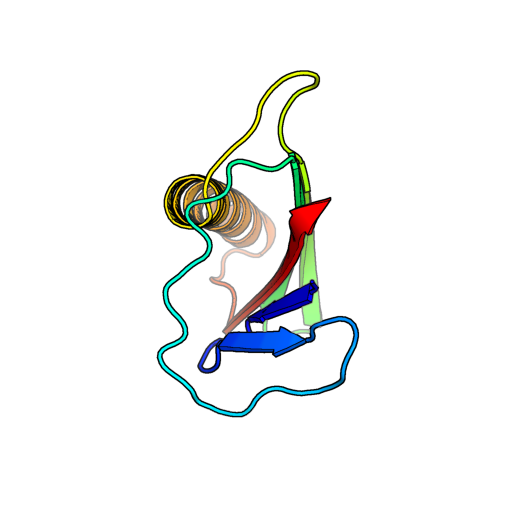 0.446 5.866 1.00 84.88 93 THR A O 1
ATOM 726 N N . MET A 1 94 ? 1.716 -1.414 7.129 1.00 85.62 94 MET A N 1
ATOM 727 C CA . MET A 1 94 ? 0.424 -1.093 7.735 1.00 85.62 94 MET A CA 1
ATOM 728 C C . MET A 1 94 ? 0.584 -0.842 9.232 1.00 85.62 94 MET A C 1
ATOM 730 O O . MET A 1 94 ? 1.264 -1.583 9.952 1.00 85.62 94 MET A O 1
ATOM 734 N N . VAL A 1 95 ? -0.094 0.189 9.719 1.00 85.88 95 VAL A N 1
ATOM 735 C CA . VAL A 1 95 ? -0.100 0.580 11.127 1.00 85.88 95 VAL A CA 1
ATOM 736 C C . VAL A 1 95 ? -1.544 0.704 11.593 1.00 85.88 95 VAL A C 1
ATOM 738 O O . VAL A 1 95 ? -2.330 1.432 10.992 1.00 85.88 95 VAL A O 1
ATOM 741 N N . SER A 1 96 ? -1.882 -0.009 12.666 1.00 84.12 96 SER A N 1
ATOM 742 C CA . SER A 1 96 ? -3.157 0.141 13.373 1.00 84.12 96 SER A CA 1
ATOM 743 C C . SER A 1 96 ? -3.046 1.242 14.429 1.00 84.12 96 SER A C 1
ATOM 745 O O . SER A 1 96 ? -2.069 1.223 15.191 1.00 84.12 96 SER A O 1
ATOM 747 N N . ARG A 1 97 ? -4.043 2.124 14.520 1.00 75.88 97 ARG A N 1
ATOM 748 C CA . ARG A 1 97 ? -4.184 3.129 15.585 1.00 75.88 97 ARG A CA 1
ATOM 749 C C . ARG A 1 97 ? -5.304 2.763 16.552 1.00 75.88 97 ARG A C 1
ATOM 751 O O . ARG A 1 97 ? -6.377 2.334 16.074 1.00 75.88 97 ARG A O 1
#

Sequence (97 aa):
MKIIFDGTHVRHVGDKGPRGKLRAQLPNKRVAWTAVVQLKDGAGNATEANWSTQPGQSMNYLEAKAAMFAVVDELQRVFIETYNLGPDSVHFTMVSR

Secondary structure (DSSP, 8-state):
-EEEE-SS-EEEEETTEE--S--PPP--S-B-EEEEEEEE-TTS-EEEEEEEPPTT--B-HHHHHHHHHHHHHHHHHHHHHHHSS--SEEEEEEEE-

Radius of gyration: 14.51 Å; chains: 1; bounding box: 31×27×43 Å

Foldseek 3Di:
DKWWDFPPDTWDQDPVGTDPPDPPPFFPDWFKKKKKKKFAAPVGDIDIDIDIDDVPGTDGPVRVVVVVVVVVVVRQVVVCVVVVDGTPDMTMMMDTD